Protein AF-A0A970UJD0-F1 (afdb_monomer_lite)

Secondary structure (DSSP, 8-state):
-HHHHHHHHHHHHT-HHHHHHHHTTTTTTTT--HHHHHHIIIIIS--HHHHHHHHHHHHHHHHHHHHHHHHHHGGGS--

Sequence (79 aa):
IKVSVSMSIIENFKQFPLFWTMTGGGPNNSTTTLAVLSYREAFVRNDLGSGAAVTTLWMVMMIVVVFMYNRVYRTQEVV

Foldseek 3Di:
DVVVVVVVVVCVLVPLVVLCVPALCDDVNPSDDLSSVLCCCCPVVVNPPVSVVSVVVSVVVVVVVVVVVCVVCVVVVPD

Structure (mmCIF, N/CA/C/O backbone):
data_AF-A0A970UJD0-F1
#
_entry.id   AF-A0A970UJD0-F1
#
loop_
_atom_site.group_PDB
_atom_site.id
_atom_site.type_symbol
_atom_site.label_atom_id
_atom_site.label_alt_id
_atom_site.label_comp_id
_atom_site.label_asym_id
_atom_site.label_entity_id
_atom_site.label_seq_id
_atom_site.pdbx_PDB_ins_code
_atom_site.Cartn_x
_atom_site.Cartn_y
_atom_site.Cartn_z
_atom_site.occupancy
_atom_site.B_iso_or_equiv
_atom_site.auth_seq_id
_atom_site.auth_comp_id
_atom_site.auth_asym_id
_atom_site.auth_atom_id
_atom_site.pdbx_PDB_model_num
ATOM 1 N N . ILE A 1 1 ? -9.288 9.937 21.803 1.00 62.38 1 ILE A N 1
ATOM 2 C CA . ILE A 1 1 ? -8.624 8.613 21.670 1.00 62.38 1 ILE A CA 1
ATOM 3 C C . ILE A 1 1 ? -9.261 7.773 20.556 1.00 62.38 1 ILE A C 1
ATOM 5 O O . ILE A 1 1 ? -8.546 7.465 19.616 1.00 62.38 1 ILE A O 1
ATOM 9 N N . LYS A 1 2 ? -10.578 7.477 20.573 1.00 59.41 2 LYS A N 1
ATOM 10 C CA . LYS A 1 2 ? -11.256 6.705 19.498 1.00 59.41 2 LYS A CA 1
ATOM 11 C C . LYS A 1 2 ? -11.012 7.269 18.079 1.00 59.41 2 LYS A C 1
ATOM 13 O O . LYS A 1 2 ? -10.583 6.534 17.197 1.00 59.41 2 LYS A O 1
ATOM 18 N N . VAL A 1 3 ? -11.181 8.583 17.884 1.00 71.81 3 VAL A N 1
ATOM 19 C CA . VAL A 1 3 ? -10.951 9.244 16.578 1.00 71.81 3 VAL A CA 1
ATOM 20 C C . VAL A 1 3 ? -9.472 9.217 16.164 1.00 71.81 3 VAL A C 1
ATOM 22 O O . VAL A 1 3 ? -9.159 8.929 15.013 1.00 71.81 3 VAL A O 1
ATOM 25 N N . SER A 1 4 ? -8.553 9.421 17.110 1.00 74.56 4 SER A N 1
ATOM 26 C CA . SER A 1 4 ? -7.105 9.381 16.861 1.00 74.56 4 SER A CA 1
ATOM 27 C C . SER A 1 4 ? -6.644 8.011 16.351 1.00 74.56 4 SER A C 1
ATOM 29 O O . SER A 1 4 ? -5.872 7.943 15.403 1.00 74.56 4 SER A O 1
ATOM 31 N N . VAL A 1 5 ? -7.177 6.917 16.912 1.00 77.50 5 VAL A N 1
ATOM 32 C CA . VAL A 1 5 ? -6.862 5.550 16.461 1.00 77.50 5 VAL A CA 1
ATOM 33 C C . VAL A 1 5 ? -7.375 5.305 15.039 1.00 77.50 5 VAL A C 1
ATOM 35 O O . VAL A 1 5 ? -6.657 4.737 14.220 1.00 77.50 5 VAL A O 1
ATOM 38 N N . SER A 1 6 ? -8.583 5.777 14.713 1.00 75.31 6 SER A N 1
ATOM 39 C CA . SER A 1 6 ? -9.135 5.642 13.358 1.00 75.31 6 SER A CA 1
ATOM 40 C C . SER A 1 6 ? -8.302 6.384 12.304 1.00 75.31 6 SER A C 1
ATOM 42 O O . SER A 1 6 ? -8.028 5.832 11.239 1.00 75.31 6 SER A O 1
ATOM 44 N N . MET A 1 7 ? -7.817 7.589 12.628 1.00 76.81 7 MET A N 1
ATOM 45 C CA . MET A 1 7 ? -6.939 8.371 11.753 1.00 76.81 7 MET A CA 1
ATOM 46 C C . MET A 1 7 ? -5.590 7.679 11.539 1.00 76.81 7 MET A C 1
ATOM 48 O O . MET A 1 7 ? -5.188 7.505 10.392 1.00 76.81 7 MET A O 1
ATOM 52 N N . SER A 1 8 ? -4.941 7.192 12.603 1.00 79.50 8 SER A N 1
ATOM 53 C CA . SER A 1 8 ? -3.657 6.487 12.482 1.00 79.50 8 SER A CA 1
ATOM 54 C C . SER A 1 8 ? -3.757 5.210 11.642 1.00 79.50 8 SER A C 1
ATOM 56 O O . SER A 1 8 ? -2.833 4.892 10.894 1.00 79.50 8 SER A O 1
ATOM 58 N N . ILE A 1 9 ? -4.878 4.484 11.724 1.00 75.50 9 ILE A N 1
ATOM 59 C CA . ILE A 1 9 ? -5.121 3.306 10.882 1.00 75.50 9 ILE A CA 1
ATOM 60 C C . ILE A 1 9 ? -5.209 3.727 9.410 1.00 75.50 9 ILE A C 1
ATOM 62 O O . ILE A 1 9 ? -4.497 3.171 8.574 1.00 75.50 9 ILE A O 1
ATOM 66 N N . ILE A 1 10 ? -6.016 4.743 9.089 1.00 77.50 10 ILE A N 1
ATOM 67 C CA . ILE A 1 10 ? -6.163 5.250 7.714 1.00 77.50 10 ILE A CA 1
ATOM 68 C C . ILE A 1 10 ? -4.820 5.750 7.157 1.00 77.50 10 ILE A C 1
ATOM 70 O O . ILE A 1 10 ? -4.490 5.461 6.006 1.00 77.50 10 ILE A O 1
ATOM 74 N N . GLU A 1 11 ? -4.035 6.472 7.956 1.00 76.88 11 GLU A N 1
ATOM 75 C CA . GLU A 1 11 ? -2.717 6.981 7.556 1.00 76.88 11 GLU A CA 1
ATOM 76 C C . GLU A 1 11 ? -1.741 5.852 7.210 1.00 76.88 11 GLU A C 1
ATOM 78 O O . GLU A 1 11 ? -1.106 5.904 6.155 1.00 76.88 11 GLU A O 1
ATOM 83 N N . ASN A 1 12 ? -1.702 4.784 8.012 1.00 79.25 12 ASN A N 1
ATOM 84 C CA . ASN A 1 12 ? -0.860 3.616 7.734 1.00 79.25 12 ASN A CA 1
ATOM 85 C C . ASN A 1 12 ? -1.251 2.915 6.422 1.00 79.25 12 ASN A C 1
ATOM 87 O O . ASN A 1 12 ? -0.382 2.536 5.636 1.00 79.25 12 ASN A O 1
ATOM 91 N N . PHE A 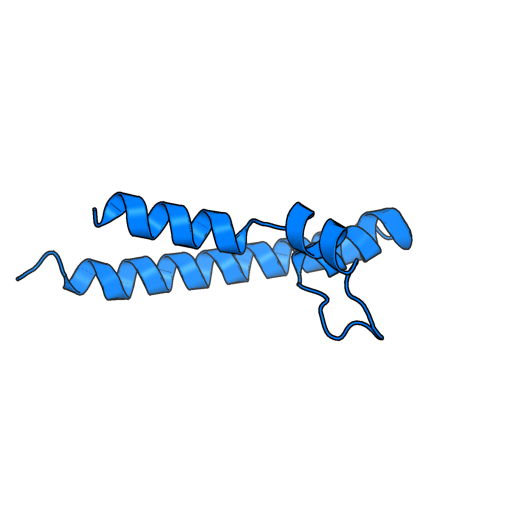1 13 ? -2.551 2.788 6.135 1.00 73.12 13 PHE A N 1
ATOM 92 C CA . PHE A 1 13 ? -3.023 2.190 4.878 1.00 73.12 13 PHE A CA 1
ATOM 93 C C . PHE A 1 13 ? -2.714 3.052 3.642 1.00 73.12 13 PHE A C 1
ATOM 95 O O . PHE A 1 13 ? -2.546 2.515 2.546 1.00 73.12 13 PHE A O 1
ATOM 102 N N . LYS A 1 14 ? -2.598 4.379 3.795 1.00 73.56 14 LYS A N 1
ATOM 103 C CA . LYS A 1 14 ? -2.275 5.312 2.698 1.00 73.56 14 LYS A CA 1
ATOM 104 C C . LYS A 1 14 ? -0.773 5.512 2.484 1.00 73.56 14 LYS A C 1
ATOM 106 O O . LYS A 1 14 ? -0.392 6.284 1.605 1.00 73.56 14 LYS A O 1
ATOM 111 N N . GLN A 1 15 ? 0.086 4.826 3.238 1.00 76.56 15 GLN A N 1
ATOM 112 C CA . GLN A 1 15 ? 1.522 5.102 3.306 1.00 76.56 15 GLN A CA 1
ATOM 113 C C . GLN A 1 15 ? 2.337 4.565 2.114 1.00 76.56 15 GLN A C 1
ATOM 115 O O . GLN A 1 15 ? 3.385 3.944 2.278 1.00 76.56 15 GLN A O 1
ATOM 120 N N . PHE A 1 16 ? 1.881 4.844 0.892 1.00 74.81 16 PHE A N 1
ATOM 121 C CA . PHE A 1 16 ? 2.561 4.503 -0.359 1.00 74.81 16 PHE A CA 1
ATOM 122 C C . PHE A 1 16 ? 4.057 4.893 -0.387 1.00 7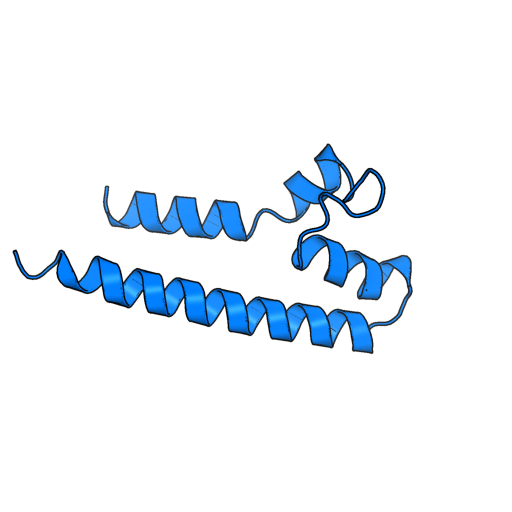4.81 16 PHE A C 1
ATOM 124 O O . PHE A 1 16 ? 4.874 4.025 -0.706 1.00 74.81 16 PHE A O 1
ATOM 131 N N . PRO A 1 17 ? 4.459 6.127 -0.009 1.00 73.88 17 PRO A N 1
ATOM 132 C CA . PRO A 1 17 ? 5.855 6.551 -0.120 1.00 73.88 17 PRO A CA 1
ATOM 133 C C . PRO A 1 17 ? 6.805 5.749 0.772 1.00 73.88 17 PRO A C 1
ATOM 135 O O . PRO A 1 17 ? 7.954 5.534 0.391 1.00 73.88 17 PRO A O 1
ATOM 138 N N . LEU A 1 18 ? 6.342 5.281 1.940 1.00 78.31 18 LEU A N 1
ATOM 139 C CA . LEU A 1 18 ? 7.172 4.473 2.836 1.00 78.31 18 LEU A CA 1
ATOM 140 C C . LEU A 1 18 ? 7.495 3.122 2.195 1.00 78.31 18 LEU A C 1
ATO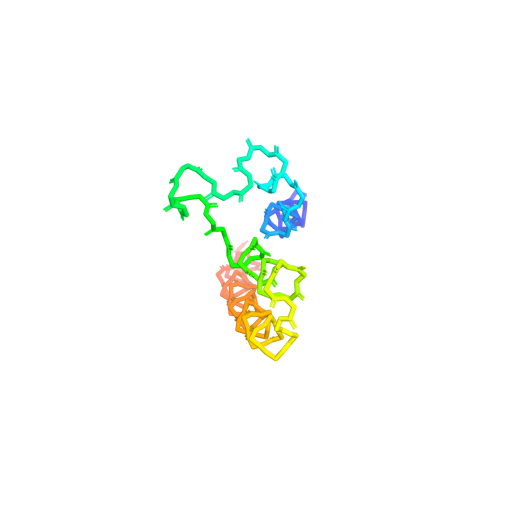M 142 O O . LEU A 1 18 ? 8.662 2.746 2.127 1.00 78.31 18 LEU A O 1
ATOM 146 N N . PHE A 1 19 ? 6.479 2.412 1.696 1.00 74.81 19 PHE A N 1
ATOM 147 C CA . PHE A 1 19 ? 6.674 1.101 1.070 1.00 74.81 19 PHE A CA 1
ATOM 148 C C . PHE A 1 19 ? 7.563 1.197 -0.176 1.00 74.81 19 PHE A C 1
ATOM 150 O O . PHE A 1 19 ? 8.436 0.350 -0.379 1.00 74.81 19 PHE A O 1
ATOM 157 N N . TRP A 1 20 ? 7.399 2.266 -0.963 1.00 76.75 20 TRP A N 1
ATOM 158 C CA . TRP A 1 20 ? 8.258 2.550 -2.111 1.00 76.75 20 TRP A CA 1
ATOM 159 C C . TRP A 1 20 ? 9.710 2.839 -1.705 1.00 76.75 20 TRP A C 1
ATOM 161 O O . TRP A 1 20 ? 10.628 2.267 -2.282 1.00 76.75 20 TRP A O 1
ATOM 171 N N . THR A 1 21 ? 9.929 3.670 -0.685 1.00 77.69 21 THR A N 1
ATOM 172 C CA . THR A 1 21 ? 11.279 4.072 -0.249 1.00 77.69 21 THR A CA 1
ATOM 173 C C . THR A 1 21 ? 12.035 2.934 0.436 1.00 77.69 21 THR A C 1
ATOM 175 O O . THR A 1 21 ? 13.242 2.809 0.262 1.00 77.69 21 THR A O 1
ATOM 178 N N . MET A 1 22 ? 11.343 2.096 1.214 1.00 77.62 22 MET A N 1
ATOM 179 C CA . MET A 1 22 ? 11.983 1.018 1.974 1.00 77.62 22 MET A CA 1
ATOM 180 C C . MET A 1 22 ? 12.434 -0.150 1.098 1.00 77.62 22 MET A C 1
ATOM 182 O O . MET A 1 22 ? 13.509 -0.697 1.318 1.00 77.62 22 MET A O 1
ATOM 186 N N . THR A 1 23 ? 11.606 -0.573 0.140 1.00 77.00 23 THR A N 1
ATOM 187 C CA . THR A 1 23 ? 11.885 -1.790 -0.647 1.00 77.00 23 THR A CA 1
ATOM 188 C C . THR A 1 23 ? 11.571 -1.654 -2.131 1.00 77.00 23 THR A C 1
ATOM 190 O O . THR A 1 23 ? 11.929 -2.542 -2.902 1.00 77.00 23 THR A O 1
ATOM 193 N N . GLY A 1 24 ? 10.854 -0.605 -2.548 1.00 68.25 24 GLY A N 1
ATOM 194 C CA . GLY A 1 24 ? 10.349 -0.470 -3.918 1.00 68.25 24 GLY A CA 1
ATOM 195 C C . GLY A 1 24 ? 9.423 -1.614 -4.357 1.00 68.25 24 GLY A C 1
ATOM 196 O O . GLY A 1 24 ? 9.148 -1.750 -5.548 1.00 68.25 24 GLY A O 1
ATOM 197 N N . GLY A 1 25 ? 8.963 -2.459 -3.422 1.00 69.88 25 GLY A N 1
ATOM 198 C CA . GLY A 1 25 ? 8.256 -3.704 -3.719 1.00 69.88 25 GLY A CA 1
ATOM 199 C C . GLY A 1 25 ? 9.148 -4.946 -3.900 1.00 69.88 25 GLY A C 1
ATOM 200 O O . GLY A 1 25 ? 8.677 -5.944 -4.437 1.00 69.88 25 GLY A O 1
ATOM 201 N N . GLY A 1 26 ? 10.424 -4.928 -3.503 1.00 68.81 26 GLY A N 1
ATOM 202 C CA . GLY A 1 26 ? 11.347 -6.071 -3.617 1.00 68.81 26 GLY A CA 1
ATOM 203 C C . GLY A 1 26 ? 11.492 -6.949 -2.355 1.00 68.81 26 GLY A C 1
ATOM 204 O O . GLY A 1 26 ? 11.020 -6.559 -1.284 1.00 68.81 26 GLY A O 1
ATOM 205 N N . PRO A 1 27 ? 12.185 -8.112 -2.453 1.00 63.34 27 PRO A N 1
ATOM 206 C CA . PRO A 1 27 ? 12.664 -8.780 -3.669 1.00 63.34 27 PRO A CA 1
ATOM 207 C C . PRO A 1 27 ? 11.551 -9.609 -4.337 1.00 63.34 27 PRO A C 1
ATOM 209 O O . PRO A 1 27 ? 10.747 -10.250 -3.661 1.00 63.34 27 PRO A O 1
ATOM 212 N N . ASN A 1 28 ? 11.501 -9.582 -5.673 1.00 65.75 28 ASN A N 1
ATOM 213 C CA . ASN A 1 28 ? 10.529 -10.307 -6.508 1.00 65.75 28 ASN A CA 1
ATOM 214 C C . ASN A 1 28 ? 9.040 -9.999 -6.225 1.00 65.75 28 ASN A C 1
ATOM 216 O O . ASN A 1 28 ? 8.229 -10.914 -6.119 1.00 65.75 28 ASN A O 1
ATOM 220 N N . ASN A 1 29 ? 8.663 -8.724 -6.078 1.00 67.94 29 ASN A N 1
ATOM 221 C CA . ASN A 1 29 ? 7.279 -8.310 -5.786 1.00 67.94 29 ASN A CA 1
ATOM 222 C C . ASN A 1 29 ? 6.709 -8.835 -4.451 1.00 67.94 29 ASN A C 1
ATOM 224 O O . ASN A 1 29 ? 5.514 -8.716 -4.201 1.00 67.94 29 ASN A O 1
ATOM 228 N N . SER A 1 30 ? 7.528 -9.396 -3.558 1.00 67.81 30 SER A N 1
ATOM 229 C CA . SER A 1 30 ? 7.032 -9.946 -2.285 1.00 67.81 30 SER A CA 1
ATOM 230 C C . SER A 1 30 ? 6.450 -8.882 -1.346 1.00 67.81 30 SER A C 1
ATOM 232 O O . SER A 1 30 ? 5.600 -9.190 -0.516 1.00 67.81 30 SER A O 1
ATOM 234 N N . THR A 1 31 ? 6.862 -7.624 -1.507 1.00 73.81 31 THR A N 1
ATOM 235 C CA . THR A 1 31 ? 6.418 -6.477 -0.702 1.00 73.81 31 THR A CA 1
ATOM 236 C C . THR A 1 31 ? 5.612 -5.456 -1.514 1.00 73.81 31 THR A C 1
ATOM 238 O O . THR A 1 31 ? 5.338 -4.355 -1.030 1.00 73.81 31 THR A O 1
ATOM 241 N N . THR A 1 32 ? 5.201 -5.780 -2.752 1.00 73.25 32 THR A N 1
ATOM 242 C CA . THR A 1 32 ? 4.363 -4.862 -3.541 1.00 73.25 32 THR A CA 1
ATOM 243 C C . THR A 1 32 ? 2.965 -4.759 -2.946 1.00 73.25 32 THR A C 1
ATOM 245 O O . THR A 1 32 ? 2.184 -5.706 -2.992 1.00 73.25 32 THR A O 1
ATOM 248 N N . THR A 1 33 ? 2.627 -3.578 -2.437 1.00 80.50 33 THR A N 1
ATOM 249 C CA . THR A 1 33 ? 1.247 -3.212 -2.107 1.00 80.50 33 THR A CA 1
ATOM 250 C C . THR A 1 33 ? 0.500 -2.766 -3.366 1.00 80.50 33 THR A C 1
ATOM 252 O O . THR A 1 33 ? 1.113 -2.416 -4.376 1.00 80.50 33 THR A O 1
ATOM 255 N N . LEU A 1 34 ? -0.834 -2.732 -3.316 1.00 75.88 34 LEU A N 1
ATOM 256 C CA . LEU A 1 34 ? -1.664 -2.277 -4.443 1.00 75.88 34 LEU A CA 1
ATOM 257 C C . LEU A 1 34 ? -1.342 -0.832 -4.871 1.00 75.88 34 LEU A C 1
ATOM 259 O O . LEU A 1 34 ? -1.388 -0.528 -6.059 1.00 75.88 34 LEU A O 1
ATOM 263 N N . ALA A 1 35 ? -0.925 0.027 -3.936 1.00 75.31 35 ALA A N 1
ATOM 264 C CA . ALA A 1 35 ? -0.447 1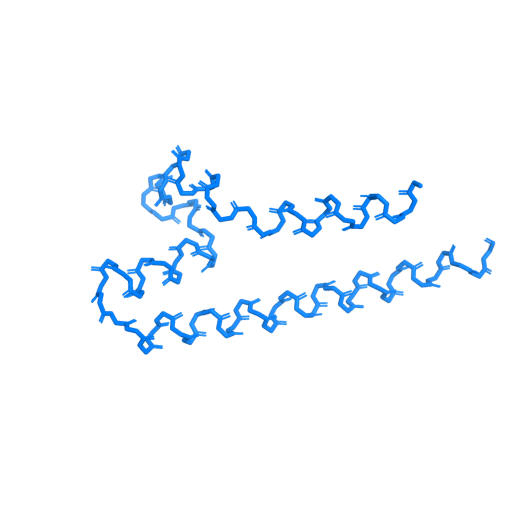.374 -4.247 1.00 75.31 35 ALA A CA 1
ATOM 265 C C . ALA A 1 35 ? 0.926 1.377 -4.952 1.00 75.31 35 ALA A C 1
ATOM 267 O O . ALA A 1 35 ? 1.162 2.173 -5.857 1.00 75.31 35 ALA A O 1
ATOM 268 N N . VAL A 1 36 ? 1.835 0.471 -4.573 1.00 82.00 36 VAL A N 1
ATOM 269 C CA . VAL A 1 36 ? 3.123 0.289 -5.270 1.00 82.00 36 VAL A CA 1
ATOM 270 C C . VAL A 1 36 ? 2.909 -0.259 -6.680 1.00 82.00 36 VAL A C 1
ATOM 272 O O . VAL A 1 36 ? 3.574 0.169 -7.624 1.00 82.00 36 VAL A O 1
ATOM 275 N N . LEU A 1 37 ? 1.958 -1.180 -6.839 1.00 81.69 37 LEU A N 1
ATOM 276 C CA . LEU A 1 37 ? 1.618 -1.758 -8.132 1.00 81.69 37 LEU A CA 1
ATOM 277 C C . LEU A 1 37 ? 1.009 -0.719 -9.079 1.00 81.69 37 LEU A C 1
ATOM 279 O O . LEU A 1 37 ? 1.444 -0.637 -10.224 1.00 81.69 37 LEU A O 1
ATOM 283 N N . SER A 1 38 ? 0.066 0.108 -8.613 1.00 83.19 38 SER A N 1
ATOM 284 C CA . SER A 1 38 ? -0.531 1.140 -9.467 1.00 83.19 38 SER A CA 1
ATOM 285 C C . SER A 1 38 ? 0.493 2.168 -9.939 1.00 83.19 38 SER A C 1
ATOM 287 O O . SER A 1 38 ? 0.477 2.554 -11.106 1.00 83.19 38 SER A O 1
ATOM 289 N N . TYR A 1 39 ? 1.427 2.555 -9.065 1.00 82.06 39 TYR A N 1
ATOM 290 C CA . TYR A 1 39 ? 2.519 3.449 -9.433 1.00 82.06 39 TYR A CA 1
ATOM 291 C C . TYR A 1 39 ? 3.434 2.827 -10.494 1.00 82.06 39 TYR A C 1
ATOM 293 O O . TYR A 1 39 ? 3.803 3.491 -11.462 1.00 82.06 39 TYR A O 1
ATOM 301 N N . ARG A 1 40 ? 3.763 1.534 -10.365 1.00 82.56 40 ARG A N 1
ATOM 302 C CA . ARG A 1 40 ? 4.558 0.825 -11.377 1.00 82.56 40 ARG A CA 1
ATOM 303 C C . ARG A 1 40 ? 3.835 0.718 -12.713 1.00 82.56 40 ARG A C 1
ATOM 305 O O . ARG A 1 40 ? 4.453 0.964 -13.742 1.00 82.56 40 ARG A O 1
ATOM 312 N N . GLU A 1 41 ? 2.552 0.388 -12.723 1.00 84.12 41 GLU A N 1
ATOM 313 C CA . GLU A 1 41 ? 1.797 0.300 -13.977 1.00 84.12 41 GLU A CA 1
ATOM 314 C C . GLU A 1 41 ? 1.673 1.672 -14.661 1.00 84.12 41 GLU A C 1
ATOM 316 O O . GLU A 1 41 ? 2.035 1.816 -15.829 1.00 84.12 41 GLU A O 1
ATOM 321 N N . ALA A 1 42 ? 1.291 2.708 -13.907 1.00 83.12 42 ALA A N 1
ATOM 322 C CA . ALA A 1 42 ? 1.082 4.046 -14.454 1.00 83.12 42 ALA A CA 1
ATOM 323 C C . ALA A 1 42 ? 2.381 4.725 -14.922 1.00 83.12 42 ALA A C 1
ATOM 325 O O . ALA A 1 42 ? 2.403 5.323 -15.994 1.00 83.12 42 ALA A O 1
ATOM 326 N N . PHE A 1 43 ? 3.460 4.641 -14.134 1.00 82.06 43 PHE A N 1
ATOM 327 C CA . PHE A 1 43 ? 4.670 5.442 -14.365 1.00 82.06 43 PHE A CA 1
ATOM 328 C C . PHE A 1 43 ? 5.887 4.634 -14.823 1.00 82.06 43 PHE A C 1
ATOM 330 O O . PHE A 1 43 ? 6.740 5.180 -15.515 1.00 82.06 43 PHE A O 1
ATOM 337 N N . VAL A 1 44 ? 5.991 3.346 -14.475 1.00 82.88 44 VAL A N 1
ATOM 338 C CA . VAL A 1 44 ? 7.125 2.502 -14.908 1.00 82.88 44 VAL A CA 1
ATOM 339 C C . VAL A 1 44 ? 6.810 1.806 -16.230 1.00 82.88 44 VAL A C 1
ATOM 341 O O . VAL A 1 44 ? 7.639 1.802 -17.136 1.00 82.88 44 VAL A O 1
ATOM 344 N N . ARG A 1 45 ? 5.605 1.245 -16.369 1.00 83.06 45 ARG A N 1
ATOM 345 C CA . ARG A 1 45 ? 5.136 0.616 -17.614 1.00 83.06 45 ARG A CA 1
ATOM 346 C C . ARG A 1 45 ? 4.498 1.597 -18.599 1.00 83.06 45 ARG A C 1
ATOM 348 O O . ARG A 1 45 ? 4.265 1.211 -19.737 1.00 83.06 45 ARG A O 1
ATOM 355 N N . ASN A 1 46 ? 4.279 2.853 -18.191 1.00 83.19 46 ASN A N 1
ATOM 356 C CA . ASN A 1 46 ? 3.568 3.881 -18.966 1.00 83.19 46 ASN A CA 1
ATOM 357 C C . ASN A 1 46 ? 2.155 3.449 -19.406 1.00 83.19 46 ASN A C 1
ATOM 359 O O . ASN A 1 46 ? 1.590 4.014 -20.342 1.00 83.19 46 ASN A O 1
ATOM 363 N N . ASP A 1 47 ? 1.564 2.468 -18.720 1.00 86.44 47 ASP A N 1
ATOM 364 C CA . ASP A 1 47 ? 0.198 2.025 -18.961 1.00 86.44 47 ASP A CA 1
ATOM 365 C C . ASP A 1 47 ? -0.725 2.674 -17.928 1.00 86.44 47 ASP A C 1
ATOM 367 O O . ASP A 1 47 ? -1.014 2.149 -16.846 1.00 86.44 47 ASP A O 1
ATOM 371 N N . LEU A 1 48 ? -1.193 3.868 -18.284 1.00 84.50 48 LEU A N 1
ATOM 372 C CA . LEU A 1 48 ? -2.130 4.632 -17.467 1.00 84.50 48 LEU A CA 1
ATOM 373 C C . LEU A 1 48 ? -3.481 3.917 -17.319 1.00 84.50 48 LEU A C 1
ATOM 375 O O . LEU A 1 48 ? -4.149 4.112 -16.304 1.00 84.50 48 LEU A O 1
ATOM 379 N N . GLY A 1 49 ? -3.877 3.081 -18.286 1.00 86.56 49 GLY A N 1
ATOM 380 C CA . GLY A 1 49 ? -5.127 2.322 -18.233 1.00 86.56 49 GLY A CA 1
ATOM 381 C C . GLY A 1 49 ? -5.073 1.246 -17.153 1.00 86.56 49 GLY A C 1
ATOM 382 O O . GLY A 1 49 ? -5.919 1.217 -16.254 1.00 86.56 49 GLY A O 1
ATOM 383 N N . SER A 1 50 ? -4.027 0.421 -17.183 1.00 85.25 50 SER A N 1
ATOM 384 C CA . SER A 1 50 ? -3.784 -0.603 -16.161 1.00 85.25 50 SER A CA 1
ATOM 385 C C . SER A 1 50 ? -3.539 0.020 -14.781 1.00 85.25 50 SER A C 1
ATOM 387 O O . SER A 1 50 ? -4.110 -0.432 -13.785 1.00 85.25 50 SER A O 1
ATOM 389 N N . GLY A 1 51 ? -2.776 1.118 -14.705 1.00 84.56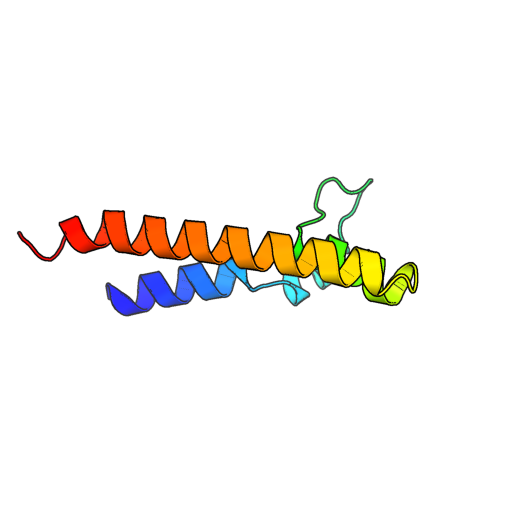 51 GLY A N 1
ATOM 390 C CA . GLY A 1 51 ? -2.553 1.852 -13.454 1.00 84.56 51 GLY A CA 1
ATOM 391 C C . GLY A 1 51 ? -3.833 2.446 -12.851 1.00 84.56 51 GLY A C 1
ATOM 392 O O . GLY A 1 51 ? -4.038 2.377 -11.631 1.00 84.56 51 GLY A O 1
ATOM 393 N N . ALA A 1 52 ? -4.731 2.973 -13.691 1.00 85.69 52 ALA A N 1
ATOM 394 C CA . ALA A 1 52 ? -6.034 3.476 -13.261 1.00 85.69 52 ALA A CA 1
ATOM 395 C C . ALA A 1 52 ? -6.931 2.346 -12.741 1.00 85.69 52 ALA A C 1
ATOM 397 O O . ALA A 1 52 ? -7.493 2.479 -11.655 1.00 85.69 52 ALA A O 1
ATOM 398 N N . ALA A 1 53 ? -6.996 1.207 -13.440 1.00 88.69 53 ALA A N 1
ATOM 399 C CA . ALA A 1 53 ? -7.792 0.055 -13.013 1.00 88.69 53 ALA A CA 1
ATOM 400 C C . ALA A 1 53 ? -7.357 -0.479 -11.634 1.00 88.69 53 ALA A C 1
ATOM 402 O O . ALA A 1 53 ? -8.198 -0.702 -10.758 1.00 88.69 53 ALA A O 1
ATOM 403 N N . VAL A 1 54 ? -6.044 -0.614 -11.403 1.00 87.38 54 VAL A N 1
ATOM 404 C CA . VAL A 1 54 ? -5.495 -1.038 -10.100 1.00 87.38 54 VAL A CA 1
ATOM 405 C C . VAL A 1 54 ? -5.825 -0.020 -9.004 1.00 87.38 54 VAL A C 1
ATOM 407 O O . VAL A 1 54 ? -6.218 -0.404 -7.901 1.00 87.38 54 VAL A O 1
ATOM 410 N N . THR A 1 55 ? -5.724 1.279 -9.302 1.00 85.50 55 THR A N 1
ATOM 411 C CA . THR A 1 55 ? -6.044 2.346 -8.338 1.00 85.50 55 THR A CA 1
ATOM 412 C C . THR A 1 55 ? -7.535 2.383 -7.996 1.00 85.50 55 THR A C 1
ATOM 414 O O . THR A 1 55 ? -7.890 2.537 -6.828 1.00 85.50 55 THR A O 1
ATOM 417 N N . THR A 1 56 ? -8.420 2.188 -8.977 1.00 88.44 56 THR A N 1
ATOM 418 C CA . THR A 1 56 ? -9.868 2.088 -8.749 1.00 88.44 56 THR A CA 1
ATOM 419 C C . THR A 1 56 ? -10.208 0.879 -7.882 1.00 88.44 56 THR A C 1
ATOM 421 O O . THR A 1 56 ? -10.969 1.014 -6.924 1.00 88.44 56 THR A O 1
ATOM 424 N N . LEU A 1 57 ? -9.606 -0.285 -8.148 1.00 88.88 57 LEU A N 1
ATOM 425 C CA . LEU A 1 57 ? -9.798 -1.474 -7.315 1.00 88.88 57 LEU A CA 1
ATOM 426 C C . LEU A 1 57 ? -9.323 -1.228 -5.874 1.00 88.88 57 LEU A C 1
ATOM 428 O O . LEU A 1 57 ? -10.026 -1.560 -4.919 1.00 88.88 57 LEU A O 1
ATOM 432 N N . TRP A 1 58 ? -8.161 -0.590 -5.710 1.00 85.94 58 TRP A N 1
ATOM 433 C CA . TRP A 1 58 ? -7.638 -0.204 -4.400 1.00 85.94 58 TRP A CA 1
ATOM 434 C C . TRP A 1 58 ? -8.576 0.751 -3.657 1.00 85.94 58 TRP A C 1
ATOM 436 O O . TRP A 1 58 ? -8.842 0.552 -2.473 1.00 85.94 58 TRP A O 1
ATOM 446 N N . MET A 1 59 ? -9.131 1.747 -4.349 1.00 86.12 59 MET A N 1
ATOM 447 C CA . MET A 1 59 ? -10.112 2.670 -3.779 1.00 86.12 59 MET A CA 1
ATOM 448 C C . MET A 1 59 ? -11.356 1.928 -3.276 1.00 86.12 59 MET A C 1
ATOM 450 O O . MET A 1 59 ? -11.779 2.157 -2.144 1.00 86.12 59 MET A O 1
ATOM 454 N N . VAL A 1 60 ? -11.917 1.016 -4.076 1.00 89.88 60 VAL A N 1
ATOM 455 C CA . VAL A 1 60 ? -13.085 0.214 -3.674 1.00 89.88 60 VAL A CA 1
ATOM 456 C C . VAL A 1 60 ? -12.761 -0.644 -2.450 1.00 89.88 60 VAL A C 1
ATOM 458 O O . VAL A 1 60 ? -13.530 -0.654 -1.490 1.00 89.88 60 VAL A O 1
ATOM 461 N N . MET A 1 61 ? -11.595 -1.294 -2.427 1.00 86.00 61 MET A N 1
ATOM 462 C CA . MET A 1 61 ? -11.134 -2.072 -1.271 1.00 86.00 61 MET A CA 1
ATOM 463 C C . MET A 1 61 ? -11.018 -1.210 -0.008 1.00 86.00 61 MET A C 1
ATOM 465 O O . MET A 1 61 ? -11.486 -1.610 1.057 1.00 86.00 61 MET A O 1
ATOM 469 N N . MET A 1 62 ? -10.456 -0.004 -0.116 1.00 82.62 62 MET A N 1
ATOM 470 C CA . MET A 1 62 ? -10.364 0.929 1.012 1.00 82.62 62 MET A CA 1
ATOM 471 C C . MET A 1 62 ? -11.744 1.375 1.506 1.00 82.62 62 MET A C 1
ATOM 473 O O . MET A 1 62 ? -11.958 1.444 2.714 1.00 82.62 62 MET A O 1
ATOM 477 N N . ILE A 1 63 ? -12.702 1.615 0.604 1.00 85.50 63 ILE A N 1
ATOM 478 C CA . ILE A 1 63 ? -14.090 1.927 0.980 1.00 85.50 63 ILE A CA 1
ATOM 479 C C . ILE A 1 63 ? -14.703 0.768 1.770 1.00 85.50 63 ILE A C 1
ATOM 481 O O . ILE A 1 63 ? -15.327 1.007 2.802 1.00 85.50 63 ILE A O 1
ATOM 485 N N . VAL A 1 64 ? -14.490 -0.480 1.340 1.00 87.75 64 VAL A N 1
ATOM 486 C CA . VAL A 1 64 ? -14.975 -1.669 2.059 1.00 87.75 64 VAL A CA 1
ATOM 487 C C . VAL A 1 64 ? -14.344 -1.771 3.448 1.00 87.75 64 VAL A C 1
ATOM 489 O O . VAL A 1 64 ? -15.061 -1.993 4.423 1.00 87.75 64 VAL A O 1
ATOM 492 N N . VAL A 1 65 ? -13.031 -1.554 3.571 1.00 83.44 65 VAL A N 1
ATOM 493 C CA . VAL A 1 65 ? -12.325 -1.581 4.865 1.00 83.44 65 VAL A CA 1
ATOM 494 C C . VAL A 1 65 ? -12.838 -0.485 5.797 1.00 83.44 65 VAL A C 1
ATOM 496 O O . VAL A 1 65 ? -13.137 -0.767 6.954 1.00 83.44 65 VAL A O 1
ATOM 499 N N . VAL A 1 66 ? -13.005 0.744 5.303 1.00 81.56 66 VAL A N 1
ATOM 500 C CA . VAL A 1 66 ? -13.537 1.869 6.089 1.00 81.56 66 VAL A CA 1
ATOM 501 C C . VAL A 1 66 ? -14.997 1.630 6.473 1.00 81.56 66 VAL A C 1
ATOM 503 O O . VAL A 1 66 ? -15.393 1.914 7.601 1.00 81.56 66 VAL A O 1
ATOM 506 N N . PHE A 1 67 ? -15.806 1.068 5.576 1.00 85.56 67 PHE A N 1
ATOM 507 C CA . PHE A 1 67 ? -17.189 0.704 5.868 1.00 85.56 67 PHE A CA 1
ATOM 508 C C . PHE A 1 67 ? -17.273 -0.395 6.936 1.00 85.56 67 PHE A C 1
ATOM 510 O O . PHE A 1 67 ? -18.062 -0.281 7.874 1.00 85.56 67 PHE A O 1
ATOM 517 N N . MET A 1 68 ? -16.431 -1.428 6.837 1.00 83.94 68 MET A N 1
ATOM 518 C CA . MET A 1 68 ? -16.344 -2.504 7.824 1.00 83.94 68 MET A CA 1
ATOM 519 C C . MET A 1 68 ? -15.843 -1.984 9.174 1.00 83.94 68 MET A C 1
ATOM 521 O O . MET A 1 68 ? -16.445 -2.297 10.200 1.00 83.94 68 MET A O 1
ATOM 525 N N . TYR A 1 69 ? -14.807 -1.141 9.174 1.00 79.56 69 TYR A N 1
ATOM 526 C CA . TYR A 1 69 ? -14.310 -0.451 10.362 1.00 79.56 69 TYR A CA 1
ATOM 527 C C . TYR A 1 69 ? -15.443 0.346 11.015 1.00 79.56 69 TYR A C 1
ATOM 529 O O . TYR A 1 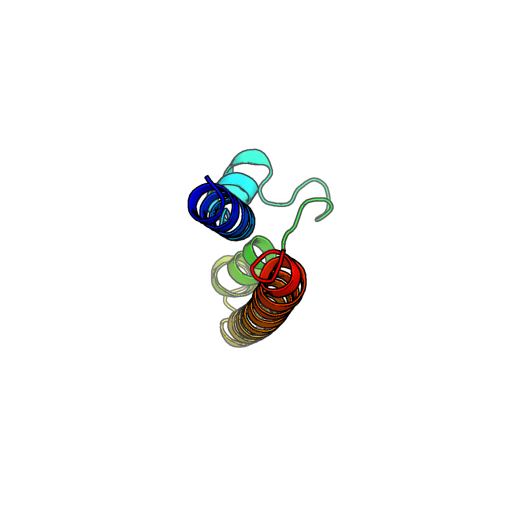69 ? -15.815 0.079 12.153 1.00 79.56 69 TYR A O 1
ATOM 537 N N . ASN A 1 70 ? -16.105 1.233 10.270 1.00 81.00 70 ASN A N 1
ATOM 538 C CA . ASN A 1 70 ? -17.237 1.993 10.796 1.00 81.00 70 ASN A CA 1
ATOM 539 C C . ASN A 1 70 ? -18.346 1.083 11.337 1.00 81.00 70 ASN A C 1
ATOM 541 O O . ASN A 1 70 ? -18.906 1.379 12.385 1.00 81.00 70 ASN A O 1
ATOM 545 N N . ARG A 1 71 ? -18.649 -0.049 10.691 1.00 79.88 71 ARG A N 1
ATOM 546 C CA . ARG A 1 71 ? -19.678 -0.984 11.170 1.00 79.88 71 ARG A CA 1
ATOM 547 C C . ARG A 1 71 ? -19.295 -1.676 12.482 1.00 79.88 71 ARG A C 1
ATOM 549 O O . ARG A 1 71 ? -20.154 -1.796 13.349 1.00 79.88 71 ARG A O 1
ATOM 556 N N . VAL A 1 72 ? -18.043 -2.107 12.636 1.00 77.31 72 VAL A N 1
ATOM 557 C CA . VAL A 1 72 ? -17.545 -2.770 13.856 1.00 77.31 72 VAL A CA 1
ATOM 558 C C . VAL A 1 72 ? -17.434 -1.778 15.015 1.00 77.31 72 VAL A C 1
ATOM 560 O O . VAL A 1 72 ? -17.843 -2.083 16.133 1.00 77.31 72 VAL A O 1
ATOM 563 N N . TYR A 1 73 ? -16.938 -0.567 14.758 1.00 69.50 73 TYR A N 1
ATOM 564 C CA . TYR A 1 73 ? -16.755 0.445 15.800 1.00 69.50 73 TYR A CA 1
ATOM 565 C C . TYR A 1 73 ? -18.047 1.208 16.144 1.00 69.50 73 TYR A C 1
ATOM 567 O O . TYR A 1 73 ? -18.172 1.670 17.277 1.00 69.50 73 TYR A O 1
ATOM 575 N N . ARG A 1 74 ? -19.060 1.241 15.261 1.00 60.91 74 ARG A N 1
ATOM 576 C CA . ARG A 1 74 ? -20.417 1.736 15.588 1.00 60.91 74 ARG A CA 1
ATOM 577 C C . ARG A 1 74 ? -21.116 0.891 16.662 1.00 60.91 74 ARG A C 1
ATOM 579 O O . ARG A 1 74 ? -22.000 1.389 17.346 1.00 60.91 74 ARG A O 1
ATOM 586 N N . THR A 1 75 ? -20.694 -0.359 16.872 1.00 51.25 75 THR A N 1
ATOM 587 C CA . THR A 1 75 ? -21.160 -1.191 17.997 1.00 51.25 75 THR A CA 1
ATOM 588 C C . THR A 1 75 ? -20.588 -0.742 19.353 1.00 51.25 75 THR A C 1
ATOM 590 O O . THR A 1 75 ? -21.131 -1.121 20.383 1.00 51.25 75 THR A O 1
ATOM 593 N N . GLN A 1 76 ? -19.556 0.112 19.393 1.00 52.31 76 GLN A N 1
ATOM 594 C CA . GLN A 1 76 ? -18.964 0.631 20.640 1.00 52.31 76 GLN A CA 1
ATOM 595 C C . GLN A 1 76 ? -19.425 2.048 21.033 1.00 52.31 76 GLN A C 1
ATOM 597 O O . GLN A 1 76 ? -18.819 2.670 21.909 1.00 52.31 76 GLN A O 1
ATOM 602 N N . GLU A 1 77 ? -20.460 2.582 20.382 1.00 50.53 77 GLU A N 1
ATOM 603 C CA . GLU A 1 77 ? -21.160 3.803 20.821 1.00 50.53 77 GLU A CA 1
ATOM 604 C C . GLU A 1 77 ? -22.508 3.512 21.502 1.00 50.53 77 GLU A C 1
ATOM 606 O O . GLU A 1 77 ? -23.180 4.442 21.931 1.00 50.53 77 GLU A O 1
ATOM 611 N N . VAL A 1 78 ? -22.899 2.238 21.642 1.00 43.50 78 VAL A N 1
ATOM 612 C CA . VAL A 1 78 ? -24.152 1.829 22.311 1.00 43.50 78 VAL A CA 1
ATOM 613 C C . VAL A 1 78 ? -23.941 1.077 23.632 1.00 43.50 78 VAL A C 1
ATOM 615 O O . VAL A 1 78 ? -24.857 0.398 24.092 1.00 43.50 78 VAL A O 1
ATOM 618 N N . VAL A 1 79 ? -22.764 1.201 24.258 1.00 35.78 79 VAL A N 1
ATOM 619 C CA . VAL A 1 79 ? -22.517 0.750 25.642 1.00 35.78 79 VAL A CA 1
ATOM 620 C C . VAL A 1 79 ? -21.786 1.834 26.416 1.00 35.78 79 VAL A C 1
ATOM 622 O O . VAL A 1 79 ? -20.775 2.341 25.875 1.00 35.78 79 VAL A O 1
#

Radius of gyration: 15.5 Å; chains: 1; bounding box: 37×20×45 Å

pLDDT: mean 76.62, std 10.48, range [35.78, 89.88]